Protein AF-A0A7Y4WGP4-F1 (afdb_monomer)

Solvent-accessible surface area (backbone atoms only — not comparable to full-atom values): 4423 Å² total; per-residue (Å²): 136,91,76,78,87,74,68,71,88,71,70,90,59,60,57,41,65,57,54,53,51,48,52,48,52,51,52,51,64,72,66,60,62,90,50,68,69,52,45,54,52,49,49,57,52,49,58,72,67,61,44,74,67,54,53,53,48,33,36,47,73,44,68,46,77,80,78,78,79,126

Sequence (70 aa):
MWWCTSSPPYSPDFNPIELAFAKLKAFLRAARPRNFDQVVALVATAVGLVTPQECANFVRHCGYRVATKL

Secondary structure (DSSP, 8-state):
--------S--SS--HHHHHHHHHHHHHHHH---SHHHHHHHHHHHHHH--HHHHHHHHHHTT-------

Mean predicted aligned error: 10.47 Å

Structure (mmCIF, N/CA/C/O backbone):
data_AF-A0A7Y4WGP4-F1
#
_entry.id   AF-A0A7Y4WGP4-F1
#
loop_
_atom_site.group_PDB
_atom_site.id
_atom_site.type_symbol
_atom_site.label_atom_id
_atom_site.label_alt_id
_atom_site.label_comp_id
_atom_site.label_asym_id
_atom_site.label_entity_id
_atom_site.label_seq_id
_atom_site.pdbx_PDB_ins_code
_atom_site.Cartn_x
_atom_site.Cartn_y
_atom_site.Cartn_z
_atom_site.occupancy
_atom_site.B_iso_or_equiv
_atom_site.auth_seq_id
_atom_site.auth_comp_id
_atom_site.auth_asym_id
_atom_site.auth_atom_id
_atom_site.pdbx_PDB_model_num
ATOM 1 N N . MET A 1 1 ? 25.656 28.704 -0.843 1.00 38.28 1 MET A N 1
ATOM 2 C CA . MET A 1 1 ? 24.339 28.833 -1.498 1.00 38.28 1 MET A CA 1
ATOM 3 C C . MET A 1 1 ? 24.033 27.487 -2.125 1.00 38.28 1 MET A C 1
ATOM 5 O O . MET A 1 1 ? 24.704 27.090 -3.064 1.00 38.28 1 MET A O 1
ATOM 9 N N . TRP A 1 2 ? 23.175 26.732 -1.447 1.00 36.47 2 TRP A N 1
ATOM 10 C CA . TRP A 1 2 ? 22.917 25.309 -1.640 1.00 36.47 2 TRP A CA 1
ATOM 11 C C . TRP A 1 2 ? 22.011 25.066 -2.847 1.00 36.47 2 TRP A C 1
ATOM 13 O O . TRP A 1 2 ? 20.900 25.576 -2.853 1.00 36.47 2 TRP A O 1
ATOM 23 N N . TRP A 1 3 ? 22.452 24.249 -3.802 1.00 40.00 3 TRP A N 1
ATOM 24 C CA . TRP A 1 3 ? 21.582 23.563 -4.764 1.00 40.00 3 TRP A CA 1
ATOM 25 C C . TRP A 1 3 ? 22.207 22.180 -4.985 1.00 40.00 3 TRP A C 1
ATOM 27 O O . TRP A 1 3 ? 23.246 22.056 -5.623 1.00 40.00 3 TRP A O 1
ATOM 37 N N . CYS A 1 4 ? 21.839 21.200 -4.157 1.00 43.41 4 CYS A N 1
ATOM 38 C CA . CYS A 1 4 ? 20.805 20.209 -4.471 1.00 43.41 4 CYS A CA 1
ATOM 39 C C . CYS A 1 4 ? 20.983 19.630 -5.876 1.00 43.41 4 CYS A C 1
ATOM 41 O O . CYS A 1 4 ? 20.541 20.203 -6.865 1.00 43.41 4 CYS A O 1
ATOM 43 N N . THR A 1 5 ? 21.624 18.466 -5.905 1.00 47.12 5 THR A N 1
ATOM 44 C CA . THR A 1 5 ? 21.567 17.434 -6.937 1.00 47.12 5 THR A CA 1
A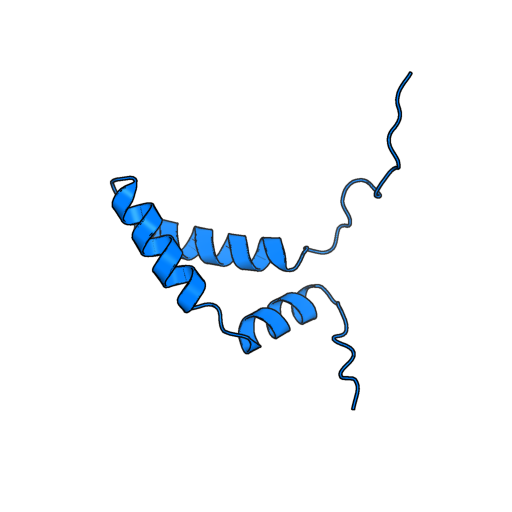TOM 45 C C . THR A 1 5 ? 20.138 17.291 -7.456 1.00 47.12 5 THR A C 1
ATOM 47 O O . THR A 1 5 ? 19.287 16.653 -6.836 1.00 47.12 5 THR A O 1
ATOM 50 N N . SER A 1 6 ? 19.875 17.931 -8.591 1.00 44.19 6 SER A N 1
ATOM 51 C CA . SER A 1 6 ? 18.606 17.891 -9.301 1.00 44.19 6 SER A CA 1
ATOM 52 C C . SER A 1 6 ? 18.325 16.463 -9.768 1.00 44.19 6 SER A C 1
ATOM 54 O O . SER A 1 6 ? 18.750 16.044 -10.841 1.00 44.19 6 SER A O 1
ATOM 56 N N . SER A 1 7 ? 17.566 15.710 -8.975 1.00 45.25 7 SER A N 1
ATOM 57 C CA . SER A 1 7 ? 16.590 14.807 -9.580 1.00 45.25 7 SER A CA 1
ATOM 58 C C . SER A 1 7 ? 15.709 15.683 -10.483 1.00 45.25 7 SER A C 1
ATOM 60 O O . SER A 1 7 ? 15.320 16.768 -10.031 1.00 45.25 7 SER A O 1
ATOM 62 N N . PRO A 1 8 ? 15.465 15.324 -11.756 1.00 47.84 8 PRO A N 1
ATOM 63 C CA . PRO A 1 8 ? 14.616 16.136 -12.618 1.00 47.84 8 PRO A CA 1
ATOM 64 C C . PRO A 1 8 ? 13.284 16.404 -11.897 1.00 47.84 8 PRO A C 1
ATOM 66 O O . PRO A 1 8 ? 12.725 15.482 -11.295 1.00 47.84 8 PRO A O 1
ATOM 69 N N . PRO A 1 9 ? 12.798 17.658 -11.881 1.00 52.09 9 PRO A N 1
ATOM 70 C CA . PRO A 1 9 ? 11.576 18.001 -11.177 1.00 52.09 9 PRO A CA 1
ATOM 71 C C . PRO A 1 9 ? 10.430 17.254 -11.854 1.00 52.09 9 PRO A C 1
ATOM 73 O O . PRO A 1 9 ? 10.073 17.560 -12.985 1.00 52.09 9 PRO A O 1
ATOM 76 N N . TYR A 1 10 ? 9.894 16.266 -11.138 1.00 52.41 10 TYR A N 1
ATOM 77 C CA . TYR A 1 10 ? 8.792 15.408 -11.557 1.00 52.41 10 TYR A CA 1
ATOM 78 C C . TYR A 1 10 ? 9.087 14.629 -12.843 1.00 52.41 10 TYR A C 1
ATOM 80 O O . TYR A 1 10 ? 8.714 15.035 -13.940 1.00 52.41 10 TYR A O 1
ATOM 88 N N . SER A 1 11 ? 9.692 13.445 -12.689 1.00 53.25 11 SER A N 1
ATOM 89 C CA . SER A 1 11 ? 9.517 12.384 -13.683 1.00 53.25 11 SER A CA 1
ATOM 90 C C . SER A 1 11 ? 8.009 12.207 -13.915 1.00 53.25 11 SER A C 1
ATOM 92 O O . SER A 1 11 ? 7.297 11.892 -12.959 1.00 53.25 11 SER A O 1
ATOM 94 N N . PRO A 1 12 ? 7.501 12.441 -15.136 1.00 54.19 12 PRO A N 1
ATOM 95 C CA . PRO A 1 12 ? 6.066 12.443 -15.415 1.00 54.19 12 PRO A CA 1
ATOM 96 C C . PRO A 1 12 ? 5.454 11.033 -15.430 1.00 54.19 12 PRO A C 1
ATOM 98 O O . PRO A 1 12 ? 4.255 10.882 -15.646 1.00 54.19 12 PRO A O 1
ATOM 101 N N . ASP A 1 13 ? 6.252 10.008 -15.143 1.00 56.97 13 ASP A N 1
ATOM 102 C CA . ASP A 1 13 ? 5.842 8.616 -15.139 1.00 56.97 13 ASP A CA 1
ATOM 103 C C . ASP A 1 13 ? 5.768 8.108 -13.697 1.00 56.97 13 ASP A C 1
ATOM 105 O O . ASP A 1 13 ? 6.769 7.986 -12.989 1.00 56.97 13 ASP A O 1
ATOM 109 N N . PHE A 1 14 ? 4.529 7.884 -13.259 1.00 57.78 14 PHE A N 1
ATOM 110 C CA . PHE A 1 14 ? 4.101 7.360 -11.965 1.00 57.78 14 PHE A CA 1
ATOM 111 C C . PHE A 1 14 ? 5.140 6.438 -11.308 1.00 57.78 14 PHE A C 1
ATOM 113 O O . PHE A 1 14 ? 5.492 5.404 -11.860 1.00 57.78 14 PHE A O 1
ATOM 120 N N . ASN A 1 15 ? 5.599 6.753 -10.095 1.00 67.56 15 ASN A N 1
ATOM 121 C CA . ASN A 1 15 ? 6.381 5.803 -9.303 1.00 67.56 15 ASN A CA 1
ATOM 122 C C . ASN A 1 15 ? 5.438 4.670 -8.836 1.00 67.56 15 ASN A C 1
ATOM 124 O O . ASN A 1 15 ? 4.367 4.979 -8.310 1.00 67.56 15 ASN A O 1
ATOM 128 N N . PRO A 1 16 ? 5.781 3.374 -8.968 1.00 73.56 16 PRO A N 1
ATOM 129 C CA . PRO A 1 16 ? 4.923 2.263 -8.534 1.00 73.56 16 PRO A CA 1
ATOM 130 C C . PRO A 1 16 ? 4.475 2.354 -7.068 1.00 73.56 16 PRO A C 1
ATOM 132 O O . PRO A 1 16 ? 3.414 1.837 -6.712 1.00 73.56 16 PRO A O 1
ATOM 135 N N . ILE A 1 17 ? 5.232 3.058 -6.220 1.00 80.88 17 ILE A N 1
ATOM 136 C CA . ILE A 1 17 ? 4.830 3.321 -4.836 1.00 80.88 17 ILE A CA 1
ATOM 137 C C . ILE A 1 17 ? 3.567 4.197 -4.744 1.00 80.88 17 ILE A C 1
ATOM 139 O O . ILE A 1 17 ? 2.713 3.957 -3.892 1.00 80.88 17 ILE A O 1
ATOM 143 N N . GLU A 1 18 ? 3.392 5.161 -5.652 1.00 83.44 18 GLU A N 1
ATOM 144 C CA . GLU A 1 18 ? 2.209 6.029 -5.710 1.00 83.44 18 GLU A CA 1
ATOM 145 C C . GLU A 1 18 ? 0.955 5.228 -6.074 1.00 83.44 18 GLU A C 1
ATOM 147 O O . GLU A 1 18 ? -0.117 5.485 -5.528 1.00 83.44 18 GLU A O 1
ATOM 152 N N . LEU A 1 19 ? 1.082 4.209 -6.933 1.00 84.19 19 LEU A N 1
ATOM 153 C CA . LEU A 1 19 ? -0.021 3.299 -7.271 1.00 84.19 19 LEU A CA 1
ATOM 154 C C . LEU A 1 19 ? -0.444 2.458 -6.061 1.00 84.19 19 LEU A C 1
ATOM 156 O O . LEU A 1 19 ? -1.640 2.331 -5.777 1.00 84.19 19 LEU A O 1
ATOM 160 N N . ALA A 1 20 ? 0.525 1.947 -5.298 1.00 85.62 20 ALA A N 1
ATOM 161 C CA . ALA A 1 20 ? 0.250 1.229 -4.056 1.00 85.62 20 ALA A CA 1
ATOM 162 C C . ALA A 1 20 ? -0.449 2.138 -3.025 1.00 85.62 20 ALA A C 1
ATOM 164 O O . ALA A 1 20 ? -1.477 1.761 -2.452 1.00 85.62 20 ALA A O 1
ATOM 165 N N . PHE A 1 21 ? 0.032 3.374 -2.846 1.00 84.94 21 PHE A N 1
ATOM 166 C CA . PHE A 1 21 ? -0.606 4.352 -1.961 1.00 84.94 21 PHE A CA 1
ATOM 167 C C . PHE A 1 21 ? -1.979 4.813 -2.463 1.00 84.94 21 PHE A C 1
ATOM 169 O O . PHE A 1 21 ? -2.868 5.081 -1.651 1.00 84.94 21 PHE A O 1
ATOM 176 N N . ALA A 1 22 ? -2.197 4.909 -3.774 1.00 88.12 22 ALA A N 1
ATOM 177 C CA . ALA A 1 22 ? -3.502 5.218 -4.349 1.00 88.12 22 ALA A CA 1
ATOM 178 C C . ALA A 1 22 ? -4.527 4.128 -4.010 1.00 88.12 22 ALA A C 1
ATOM 180 O O . ALA A 1 22 ? -5.624 4.452 -3.543 1.00 88.12 22 ALA A O 1
ATOM 181 N N . LYS A 1 23 ? -4.148 2.851 -4.149 1.00 86.75 23 LYS A N 1
ATOM 182 C CA . LYS A 1 23 ? -4.988 1.710 -3.760 1.00 86.75 23 LYS A CA 1
ATOM 183 C C . LYS A 1 23 ? -5.279 1.704 -2.256 1.00 86.75 23 LYS A C 1
ATOM 185 O O . LYS A 1 23 ? -6.437 1.559 -1.866 1.00 86.75 23 LYS A O 1
ATOM 190 N N . LEU A 1 24 ? -4.269 1.947 -1.417 1.00 90.31 24 LEU A N 1
ATOM 191 C CA . LEU A 1 24 ? -4.447 2.067 0.035 1.00 90.31 24 LEU A CA 1
ATOM 192 C C . LEU A 1 24 ? -5.440 3.184 0.394 1.00 90.31 24 LEU A C 1
ATOM 194 O O . LEU A 1 24 ? -6.380 2.972 1.159 1.00 90.31 24 LEU A O 1
ATOM 198 N N . LYS A 1 25 ? -5.276 4.371 -0.204 1.00 87.50 25 LYS A N 1
ATOM 199 C CA . LYS A 1 25 ? -6.194 5.503 -0.011 1.00 87.50 25 LYS A CA 1
ATOM 200 C C . LYS A 1 25 ? -7.617 5.165 -0.465 1.00 87.50 25 LYS A C 1
ATOM 202 O O . LYS A 1 25 ? -8.568 5.569 0.200 1.00 87.50 25 LYS A O 1
ATOM 207 N N . ALA A 1 26 ? -7.783 4.445 -1.575 1.00 91.19 26 ALA A N 1
ATOM 208 C CA . ALA A 1 26 ? -9.096 4.008 -2.051 1.00 91.19 26 ALA A CA 1
ATOM 209 C C . ALA A 1 26 ? -9.765 3.038 -1.063 1.00 91.19 26 ALA A C 1
ATOM 211 O O . ALA A 1 26 ? -10.931 3.230 -0.719 1.00 91.19 26 ALA A O 1
ATOM 212 N N . PHE A 1 27 ? -9.011 2.067 -0.540 1.00 90.06 27 PHE A N 1
ATOM 213 C CA . PHE A 1 27 ? -9.489 1.124 0.472 1.00 90.06 27 PHE A CA 1
ATOM 214 C C . PHE A 1 27 ? -9.952 1.835 1.752 1.00 90.06 27 PHE A C 1
ATOM 216 O O . PHE A 1 27 ? -11.069 1.615 2.220 1.00 90.06 27 PHE A O 1
ATOM 223 N N . LEU A 1 28 ? -9.144 2.762 2.275 1.00 90.75 28 LEU A N 1
ATOM 224 C CA . LEU A 1 28 ? -9.498 3.533 3.470 1.00 90.75 28 LEU A CA 1
ATOM 225 C C . LEU A 1 28 ? -10.729 4.423 3.247 1.00 90.75 28 LEU A C 1
ATOM 227 O O . LEU A 1 28 ? -11.591 4.520 4.122 1.00 90.75 28 LEU A O 1
ATOM 231 N N . ARG A 1 29 ? -10.857 5.046 2.069 1.00 90.94 29 ARG A N 1
ATOM 232 C CA . ARG A 1 29 ? -12.042 5.849 1.718 1.00 90.94 29 ARG A CA 1
ATOM 233 C C . ARG A 1 29 ? -13.311 5.008 1.613 1.00 90.94 29 ARG A C 1
ATOM 235 O O . ARG A 1 29 ? -14.372 5.492 2.004 1.00 90.94 29 ARG A O 1
ATOM 242 N N . ALA A 1 30 ? -13.210 3.779 1.111 1.00 91.25 30 ALA A N 1
ATOM 243 C CA . ALA A 1 30 ? -14.332 2.846 1.068 1.00 91.25 30 ALA A CA 1
ATOM 244 C C . ALA A 1 30 ? -14.753 2.406 2.480 1.00 91.25 30 ALA A C 1
ATOM 246 O O . ALA A 1 30 ? -15.944 2.370 2.781 1.00 91.25 30 ALA A O 1
ATOM 247 N N . ALA A 1 31 ? -13.783 2.143 3.360 1.00 89.62 31 ALA A N 1
ATOM 248 C CA . ALA A 1 31 ? -14.032 1.684 4.725 1.00 89.62 31 ALA A CA 1
ATOM 249 C C . ALA A 1 31 ? -14.542 2.782 5.684 1.00 89.62 31 ALA A C 1
ATOM 251 O O . ALA A 1 31 ? -15.185 2.460 6.680 1.00 89.62 31 ALA A O 1
ATOM 252 N N . ARG A 1 32 ? -14.281 4.069 5.396 1.00 92.06 32 ARG A N 1
ATOM 253 C CA . ARG A 1 32 ? -14.690 5.235 6.215 1.00 92.06 32 ARG A CA 1
ATOM 254 C C . ARG A 1 32 ? -14.407 5.063 7.726 1.00 92.06 32 ARG A C 1
ATOM 256 O O . ARG A 1 32 ? -15.335 5.178 8.534 1.00 92.06 32 ARG A O 1
ATOM 263 N N . PRO A 1 33 ? -13.1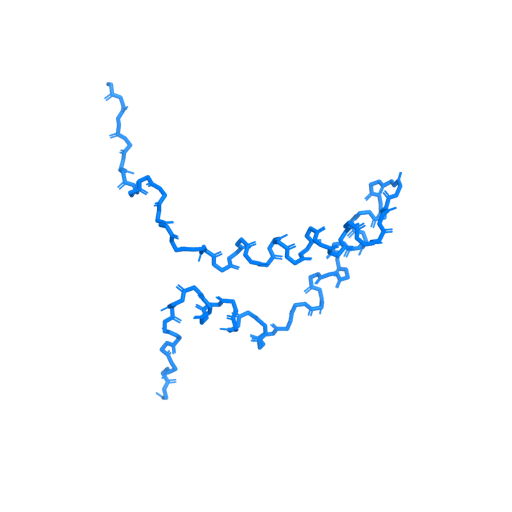48 4.800 8.126 1.00 91.31 33 PRO A N 1
ATOM 264 C CA . PRO A 1 33 ? -12.797 4.645 9.535 1.00 91.31 33 PRO A CA 1
ATOM 265 C C . PRO A 1 33 ? -13.108 5.917 10.331 1.00 91.31 33 PR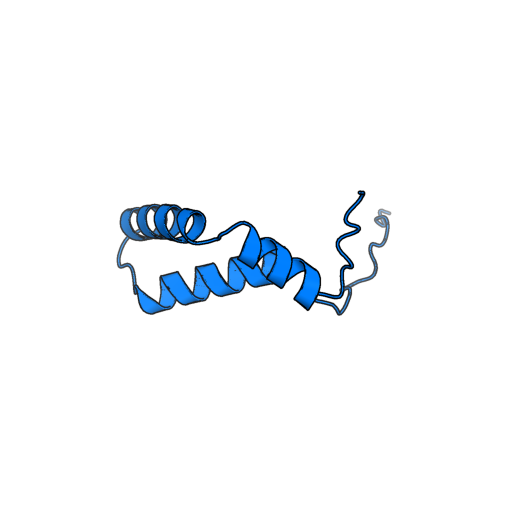O A C 1
ATOM 267 O O . PRO A 1 33 ? -12.949 7.030 9.827 1.00 91.31 33 PRO A O 1
ATOM 270 N N . ARG A 1 34 ? -13.548 5.751 11.582 1.00 93.56 34 ARG A N 1
ATOM 271 C CA . ARG A 1 34 ? -13.958 6.861 12.466 1.00 93.56 34 ARG A CA 1
ATOM 272 C C . ARG A 1 34 ? -12.955 7.178 13.572 1.00 93.56 34 ARG A C 1
ATOM 274 O O . ARG A 1 34 ? -13.151 8.140 14.305 1.00 93.56 34 ARG A O 1
ATOM 281 N N . ASN A 1 35 ? -11.905 6.377 13.711 1.00 93.69 35 ASN A N 1
ATOM 282 C CA . ASN A 1 35 ? -10.840 6.592 14.684 1.00 93.69 35 ASN A CA 1
ATOM 283 C C . ASN A 1 35 ? -9.503 6.059 14.157 1.00 93.69 35 ASN A C 1
ATOM 285 O O . ASN A 1 35 ? -9.447 5.348 13.151 1.00 93.69 35 ASN A O 1
ATOM 289 N N . PHE A 1 36 ? -8.425 6.442 14.836 1.00 92.69 36 PHE A N 1
ATOM 290 C CA . PHE A 1 36 ? -7.065 6.117 14.426 1.00 92.69 36 PHE A CA 1
ATOM 291 C C . PHE A 1 36 ? -6.778 4.610 14.474 1.00 92.69 36 PHE A C 1
ATOM 293 O O . PHE A 1 36 ? -6.196 4.077 13.533 1.00 92.69 36 PHE A O 1
ATOM 300 N N . ASP A 1 37 ? -7.266 3.903 15.493 1.00 93.69 37 ASP A N 1
ATOM 301 C CA . ASP A 1 37 ? -7.052 2.456 15.628 1.00 93.69 37 ASP A CA 1
ATOM 302 C C . ASP A 1 37 ? -7.659 1.674 14.456 1.00 93.69 37 ASP A C 1
ATOM 304 O O . ASP A 1 37 ? -7.033 0.762 13.914 1.00 93.69 37 ASP A O 1
ATOM 308 N N . GLN A 1 38 ? -8.846 2.081 13.989 1.00 92.31 38 GLN A N 1
ATOM 309 C CA . GLN A 1 38 ? -9.458 1.521 12.784 1.00 92.31 38 GLN A CA 1
ATOM 310 C C . GLN A 1 38 ? -8.615 1.795 11.539 1.00 92.31 38 GLN A C 1
ATOM 312 O O . GLN A 1 38 ? -8.489 0.911 10.695 1.00 92.31 38 GLN A O 1
ATOM 317 N N . VAL A 1 39 ? -8.023 2.987 11.411 1.00 93.00 39 VAL A N 1
ATOM 318 C CA . VAL A 1 39 ? -7.115 3.291 10.294 1.00 93.00 39 VAL A CA 1
ATOM 319 C C . VAL A 1 39 ? -5.917 2.347 10.325 1.00 93.00 39 VAL A C 1
ATOM 321 O O . VAL A 1 39 ? -5.620 1.732 9.305 1.00 93.00 39 VAL A O 1
ATOM 324 N N . VAL A 1 40 ? -5.261 2.188 11.476 1.00 94.06 40 VAL A N 1
ATOM 325 C CA . VAL A 1 40 ? -4.083 1.317 11.614 1.00 94.06 40 VAL A CA 1
ATOM 326 C C . VAL A 1 40 ? -4.428 -0.134 11.275 1.00 94.06 40 VAL A C 1
ATOM 328 O O . VAL A 1 40 ? -3.725 -0.760 10.479 1.00 94.06 40 VAL A O 1
ATOM 331 N N . ALA A 1 41 ? -5.540 -0.652 11.803 1.00 93.31 41 ALA A N 1
ATOM 332 C CA . ALA A 1 41 ? -5.997 -2.009 11.510 1.00 93.31 41 ALA A CA 1
ATOM 333 C C . ALA A 1 41 ? -6.288 -2.208 10.013 1.00 93.31 41 ALA A C 1
ATOM 335 O O . ALA A 1 41 ? -5.826 -3.175 9.408 1.00 93.31 41 ALA A O 1
ATOM 336 N N . LEU A 1 42 ? -6.995 -1.260 9.389 1.00 93.06 42 LEU A N 1
ATOM 337 C CA . LEU A 1 42 ? -7.312 -1.309 7.962 1.00 93.06 42 LEU A CA 1
ATOM 338 C C . LEU A 1 42 ? -6.067 -1.191 7.083 1.00 93.06 42 LEU A C 1
ATOM 340 O O . LEU A 1 42 ? -6.007 -1.843 6.045 1.00 93.06 42 LEU A O 1
ATOM 344 N N . VAL A 1 43 ? -5.071 -0.395 7.478 1.00 91.25 43 VAL A N 1
ATOM 345 C CA . VAL A 1 43 ? -3.784 -0.322 6.773 1.00 91.25 43 VAL A CA 1
ATOM 346 C C . VAL A 1 43 ? -3.070 -1.669 6.842 1.00 91.25 43 VAL A C 1
ATOM 348 O O . VAL A 1 43 ? -2.624 -2.157 5.806 1.00 91.25 43 VAL A O 1
ATOM 351 N N . ALA A 1 44 ? -3.012 -2.306 8.015 1.00 91.50 44 ALA A N 1
ATOM 352 C CA . ALA A 1 44 ? -2.410 -3.631 8.159 1.00 91.50 44 ALA A CA 1
ATOM 353 C C . ALA A 1 44 ? -3.109 -4.671 7.264 1.00 91.50 44 ALA A C 1
ATOM 355 O O . ALA A 1 44 ? -2.442 -5.427 6.556 1.00 91.50 44 ALA A O 1
ATOM 356 N N . THR A 1 45 ? -4.446 -4.657 7.220 1.00 90.94 45 THR A N 1
ATOM 357 C CA . THR A 1 45 ? -5.217 -5.499 6.294 1.00 90.94 45 THR A CA 1
ATOM 358 C C . THR A 1 45 ? -4.894 -5.173 4.837 1.00 90.94 45 THR A C 1
ATOM 360 O O . THR A 1 45 ? -4.603 -6.073 4.057 1.00 90.94 45 THR A O 1
ATOM 363 N N . ALA A 1 46 ? -4.905 -3.894 4.461 1.00 89.00 46 ALA A N 1
ATOM 364 C CA . ALA A 1 46 ? -4.684 -3.456 3.088 1.00 89.00 46 ALA A CA 1
ATOM 365 C C . ALA A 1 46 ? -3.290 -3.817 2.565 1.00 89.00 46 ALA A C 1
ATOM 367 O O . ALA A 1 46 ? -3.170 -4.222 1.412 1.00 89.00 46 ALA A O 1
ATOM 368 N N . VAL A 1 47 ? -2.253 -3.716 3.401 1.00 87.88 47 VAL A N 1
ATOM 369 C CA . VAL A 1 47 ? -0.892 -4.143 3.044 1.00 87.88 47 VAL A CA 1
ATOM 370 C C . VAL A 1 47 ? -0.848 -5.652 2.794 1.00 87.88 47 VAL A C 1
ATOM 372 O O . VAL A 1 47 ? -0.236 -6.080 1.821 1.00 87.88 47 VAL A O 1
ATOM 375 N N . GLY A 1 48 ? -1.560 -6.453 3.595 1.00 86.25 48 GLY A N 1
ATOM 376 C CA . GLY A 1 48 ? -1.690 -7.898 3.372 1.00 86.25 48 GLY A CA 1
ATOM 377 C C . GLY A 1 48 ? -2.448 -8.279 2.093 1.00 86.25 48 GLY A C 1
ATOM 378 O O . GLY A 1 48 ? -2.263 -9.378 1.578 1.00 86.25 48 GLY A O 1
ATOM 379 N N . LEU A 1 49 ? -3.277 -7.379 1.554 1.00 85.38 49 LEU A N 1
ATOM 380 C CA . LEU A 1 49 ? -3.994 -7.590 0.292 1.00 85.38 49 LEU A CA 1
ATOM 381 C C . LEU A 1 49 ? -3.138 -7.291 -0.944 1.00 85.38 49 LEU A C 1
ATOM 383 O O . LEU A 1 49 ? -3.525 -7.687 -2.043 1.00 85.38 49 LEU A O 1
ATOM 387 N N . VAL A 1 50 ? -2.011 -6.586 -0.796 1.00 85.56 50 VAL A N 1
ATOM 388 C CA . VAL A 1 50 ? -1.105 -6.295 -1.913 1.00 85.56 50 VAL A CA 1
ATOM 389 C C . VAL A 1 50 ? -0.267 -7.535 -2.204 1.00 85.56 50 VAL A C 1
ATOM 391 O O . VAL A 1 50 ? 0.682 -7.857 -1.490 1.00 85.56 50 VAL A O 1
ATOM 394 N N . THR A 1 51 ? -0.620 -8.244 -3.272 1.00 87.12 51 THR A N 1
ATOM 395 C CA . THR A 1 51 ? 0.103 -9.460 -3.670 1.00 87.1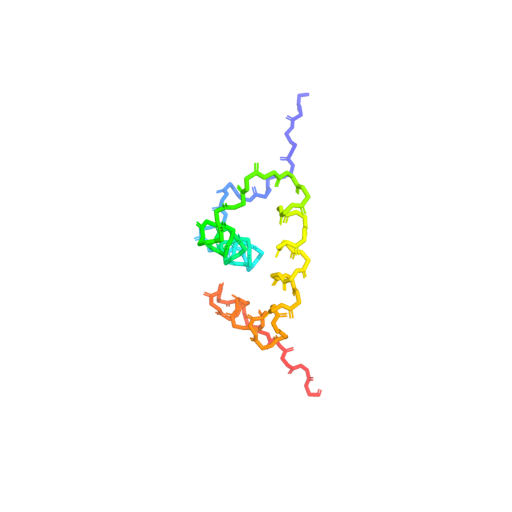2 51 THR A CA 1
ATOM 396 C C . THR A 1 51 ? 1.378 -9.133 -4.461 1.00 87.12 51 THR A C 1
ATOM 398 O O . THR A 1 51 ? 1.454 -8.092 -5.122 1.00 87.12 51 THR A O 1
ATOM 401 N N . PRO A 1 52 ? 2.373 -10.041 -4.506 1.00 85.62 52 PRO A N 1
ATOM 402 C CA . PRO A 1 52 ? 3.555 -9.870 -5.358 1.00 85.62 52 PRO A CA 1
ATOM 403 C C . PRO A 1 52 ? 3.216 -9.657 -6.843 1.00 85.62 52 PRO A C 1
ATOM 405 O O . PRO A 1 52 ? 3.912 -8.923 -7.545 1.00 85.62 52 PRO A O 1
ATOM 408 N N . GLN A 1 53 ? 2.126 -10.269 -7.322 1.00 85.31 53 GLN A N 1
ATOM 409 C CA . GLN A 1 53 ? 1.629 -10.077 -8.686 1.00 85.31 53 GLN A CA 1
ATOM 410 C C . GLN A 1 53 ? 1.132 -8.646 -8.914 1.00 85.31 53 GLN A C 1
ATOM 412 O O . GLN A 1 53 ? 1.417 -8.059 -9.957 1.00 85.31 53 GLN A O 1
ATOM 417 N N . GLU A 1 54 ? 0.440 -8.056 -7.940 1.00 85.19 54 GLU A N 1
ATOM 418 C CA . GLU A 1 54 ? 0.019 -6.657 -8.019 1.00 85.19 54 GLU A CA 1
ATOM 419 C C . GLU A 1 54 ? 1.204 -5.697 -7.999 1.00 85.19 54 GLU A C 1
ATOM 421 O O . GLU A 1 54 ? 1.228 -4.765 -8.798 1.00 85.19 54 GLU A O 1
ATOM 426 N N . CYS A 1 55 ? 2.228 -5.962 -7.184 1.00 85.31 55 CYS A N 1
ATOM 427 C CA . CYS A 1 55 ? 3.472 -5.192 -7.222 1.00 85.31 55 CYS A CA 1
ATOM 428 C C . CYS A 1 55 ? 4.118 -5.232 -8.614 1.00 85.31 55 CYS A C 1
ATOM 430 O O . CYS A 1 55 ? 4.496 -4.190 -9.151 1.00 85.31 55 CYS A O 1
ATOM 432 N N . ALA A 1 56 ? 4.192 -6.412 -9.237 1.00 85.00 56 ALA A N 1
ATOM 433 C CA . ALA A 1 56 ? 4.694 -6.540 -10.604 1.00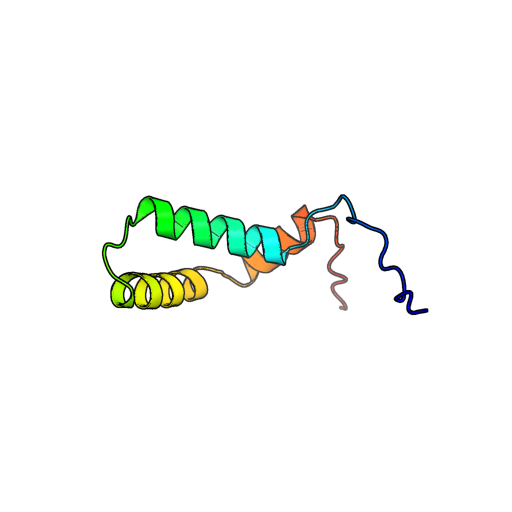 85.00 56 ALA A CA 1
ATOM 434 C C . ALA A 1 56 ? 3.826 -5.769 -11.614 1.00 85.00 56 ALA A C 1
ATOM 436 O O . ALA A 1 56 ? 4.360 -5.177 -12.552 1.00 85.00 56 ALA A O 1
ATOM 437 N N . ASN A 1 57 ? 2.506 -5.734 -11.415 1.00 84.75 57 ASN A N 1
ATOM 438 C CA . ASN A 1 57 ? 1.596 -4.958 -12.254 1.00 84.75 57 ASN A CA 1
ATOM 439 C C . ASN A 1 57 ? 1.790 -3.448 -12.076 1.00 84.75 57 ASN A C 1
ATOM 441 O O . ASN A 1 57 ? 1.786 -2.742 -13.079 1.00 84.75 57 ASN A O 1
ATOM 445 N N . PHE A 1 58 ? 2.027 -2.951 -10.856 1.00 84.19 58 PHE A N 1
ATOM 446 C CA . PHE A 1 58 ? 2.362 -1.541 -10.624 1.00 84.19 58 PHE A CA 1
ATOM 447 C C . PHE A 1 58 ? 3.654 -1.160 -11.345 1.00 84.19 58 PHE A C 1
ATOM 449 O O . PHE A 1 58 ? 3.675 -0.195 -12.097 1.00 84.19 58 PHE A O 1
ATOM 456 N N . VAL A 1 59 ? 4.707 -1.966 -11.196 1.00 80.69 59 VAL A N 1
ATOM 457 C CA . VAL A 1 59 ? 6.003 -1.726 -11.850 1.00 80.69 59 VAL A CA 1
ATOM 458 C C . VAL A 1 59 ? 5.863 -1.730 -13.379 1.00 80.69 59 VAL A C 1
ATOM 460 O O . VAL A 1 59 ? 6.362 -0.822 -14.041 1.00 80.69 59 VAL A O 1
ATOM 463 N N . ARG A 1 60 ? 5.116 -2.692 -13.941 1.00 81.62 60 ARG A N 1
ATOM 464 C CA . ARG A 1 60 ? 4.808 -2.736 -15.382 1.00 81.62 60 ARG A CA 1
ATOM 465 C C . ARG A 1 60 ? 3.978 -1.540 -15.849 1.00 81.62 60 ARG A C 1
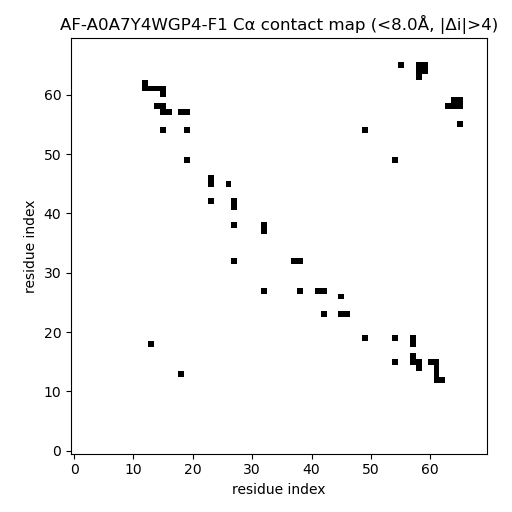ATOM 467 O O . ARG A 1 60 ? 4.240 -1.030 -16.933 1.00 81.62 60 ARG A O 1
ATOM 474 N N . HIS A 1 61 ? 2.990 -1.104 -15.063 1.00 79.69 61 HIS A N 1
ATOM 475 C CA . HIS A 1 61 ? 2.130 0.039 -15.393 1.00 79.69 61 HIS A CA 1
ATOM 476 C C . HIS A 1 61 ? 2.935 1.334 -15.524 1.00 79.69 61 HIS A C 1
ATOM 478 O O . HIS A 1 61 ? 2.658 2.156 -16.387 1.00 79.69 61 HIS A O 1
ATOM 484 N N . CYS A 1 62 ? 3.982 1.467 -14.717 1.00 77.94 62 CYS A N 1
ATOM 485 C CA . CYS A 1 62 ? 4.924 2.579 -14.754 1.00 77.94 62 CYS A CA 1
ATOM 486 C C . CYS A 1 62 ? 5.963 2.471 -15.890 1.00 77.94 62 CYS A C 1
ATOM 488 O O . CYS A 1 62 ? 6.913 3.244 -15.930 1.00 77.94 62 CYS A O 1
ATOM 490 N N . GLY A 1 63 ? 5.847 1.481 -16.783 1.00 75.25 63 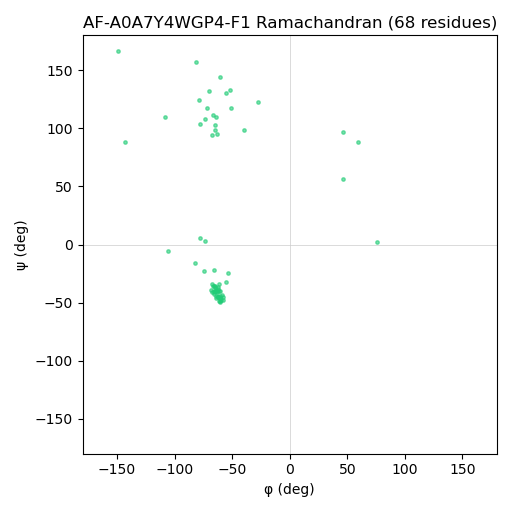GLY A N 1
ATOM 491 C CA . GLY A 1 63 ? 6.780 1.275 -17.895 1.00 75.25 63 GLY A CA 1
ATOM 492 C C . GLY A 1 63 ? 8.126 0.662 -17.495 1.00 75.25 63 GLY A C 1
ATOM 493 O O . GLY A 1 63 ? 8.976 0.431 -18.360 1.00 75.25 63 GLY A O 1
ATOM 494 N N . TYR A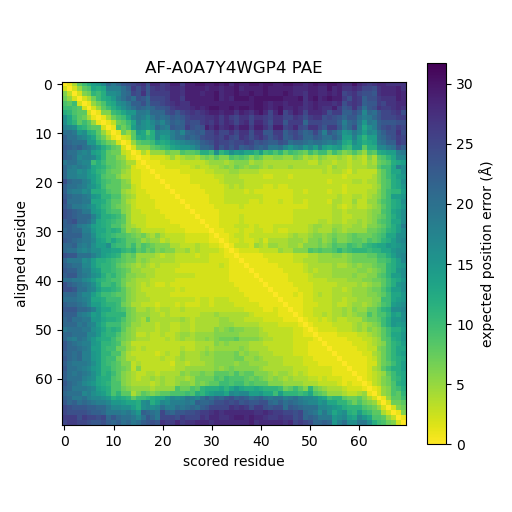 1 64 ? 8.335 0.333 -16.215 1.00 71.44 64 TYR A N 1
ATOM 495 C CA . TYR A 1 64 ? 9.543 -0.360 -15.784 1.00 71.44 64 TYR A CA 1
ATOM 496 C C . TYR A 1 64 ? 9.500 -1.814 -16.262 1.00 71.44 64 TYR A C 1
ATOM 498 O O . TYR A 1 64 ? 8.649 -2.620 -15.872 1.00 71.44 64 TYR A O 1
ATOM 506 N N . ARG A 1 65 ? 10.462 -2.179 -17.111 1.00 63.28 65 ARG A N 1
ATOM 507 C CA . ARG A 1 65 ? 10.671 -3.569 -17.520 1.00 63.28 65 ARG A CA 1
ATOM 508 C C . ARG A 1 65 ? 11.301 -4.306 -16.343 1.00 63.28 65 ARG A C 1
ATOM 510 O O . ARG A 1 65 ? 12.468 -4.090 -16.031 1.00 63.28 65 ARG A O 1
ATOM 517 N N . VAL A 1 66 ? 10.537 -5.182 -15.693 1.00 61.19 66 VAL A N 1
ATOM 518 C CA . VAL A 1 66 ? 11.104 -6.140 -14.739 1.00 61.19 66 VAL A CA 1
ATOM 519 C C . VAL A 1 66 ? 12.013 -7.065 -15.545 1.00 61.19 66 VAL A C 1
ATOM 521 O O . VAL A 1 66 ? 11.528 -7.915 -16.289 1.00 61.19 66 VAL A O 1
ATOM 524 N N . ALA A 1 67 ? 13.327 -6.855 -15.468 1.00 55.00 67 ALA A N 1
ATOM 525 C CA . ALA A 1 67 ? 14.293 -7.779 -16.038 1.00 55.00 67 ALA A CA 1
ATOM 526 C C .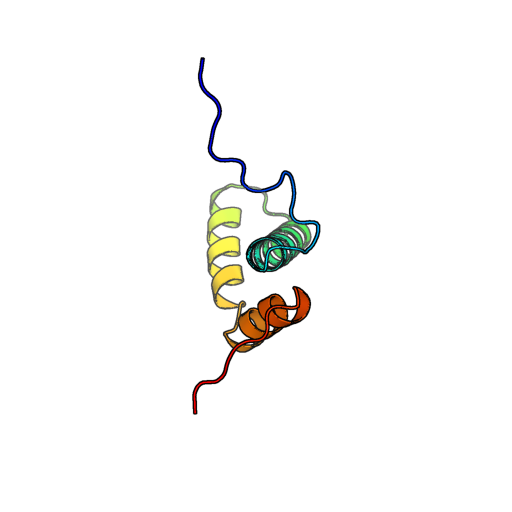 ALA A 1 67 ? 14.217 -9.079 -15.232 1.00 55.00 67 ALA A C 1
ATOM 528 O O . ALA A 1 67 ? 14.826 -9.206 -14.171 1.00 55.00 67 ALA A O 1
ATOM 529 N N . THR A 1 68 ? 13.424 -10.035 -15.707 1.00 48.97 68 THR A N 1
ATOM 530 C CA . THR A 1 68 ? 13.504 -11.414 -15.237 1.00 48.97 68 THR A CA 1
ATOM 531 C C . THR A 1 68 ? 14.877 -11.934 -15.655 1.00 48.97 68 THR A C 1
ATOM 533 O O . THR A 1 68 ? 15.083 -12.272 -16.818 1.00 48.97 68 THR A O 1
ATOM 536 N N . LYS A 1 69 ? 15.848 -11.928 -14.735 1.00 46.12 69 LYS A N 1
ATOM 537 C CA . LYS A 1 69 ? 17.040 -12.764 -14.892 1.00 46.12 69 LYS A CA 1
ATOM 538 C C . LYS A 1 69 ? 16.571 -14.216 -14.786 1.00 46.12 69 LYS A C 1
ATOM 540 O O . LYS A 1 69 ? 16.082 -14.609 -13.728 1.00 46.12 69 LYS A O 1
ATOM 545 N N . LEU A 1 70 ? 16.641 -14.927 -15.912 1.00 43.72 70 LEU A N 1
ATOM 546 C CA . LEU A 1 70 ? 16.703 -16.388 -15.960 1.00 43.72 70 LEU A CA 1
ATOM 547 C C . LEU A 1 70 ? 18.043 -16.857 -15.384 1.00 43.72 70 LEU A C 1
ATOM 549 O O . LEU A 1 70 ? 19.035 -16.106 -15.553 1.00 43.72 70 LEU A O 1
#

Radius of gyration: 16.46 Å; Cα contacts (8 Å, |Δi|>4): 33; chains: 1; bounding box: 39×45×34 Å

pLDDT: mean 76.05, std 18.04, range [36.47, 94.06]

Foldseek 3Di:
DDDDDDPDDDPVQDDLVVVLVVQLVVQCVVVVDDDDVVNVVSSVVSVVVCDPVNSVVSCVSSVNDPPPDD

Nearest PDB structures (foldseek):
  3kjl-assembly4_D  TM=4.185E-01  e=1.925E+00  Saccharomyces cerevisiae